Protein AF-A0A3S5DDQ1-F1 (afdb_monomer_lite)

Structure (mmCIF, N/CA/C/O backbone):
data_AF-A0A3S5DDQ1-F1
#
_entry.id   AF-A0A3S5DDQ1-F1
#
loop_
_atom_site.group_PDB
_atom_site.id
_atom_site.type_symbol
_atom_site.label_atom_id
_atom_site.label_alt_id
_atom_site.label_comp_id
_atom_site.label_asym_id
_atom_site.label_entity_id
_atom_site.label_seq_id
_atom_site.pdbx_PDB_ins_code
_atom_site.Cartn_x
_atom_site.Cartn_y
_atom_site.Cartn_z
_atom_site.occupancy
_atom_site.B_iso_or_equiv
_atom_site.auth_seq_id
_atom_site.auth_comp_id
_atom_site.auth_asym_id
_atom_site.auth_atom_id
_atom_site.pdbx_PDB_model_num
ATOM 1 N N . MET A 1 1 ? 7.581 -33.932 -16.437 1.00 48.94 1 MET A N 1
ATOM 2 C CA . MET A 1 1 ? 8.608 -32.878 -16.556 1.00 48.94 1 MET A CA 1
ATOM 3 C C . MET A 1 1 ? 9.750 -33.282 -15.641 1.00 48.94 1 MET A C 1
ATOM 5 O O . MET A 1 1 ? 9.576 -33.258 -14.431 1.00 48.94 1 MET A O 1
ATOM 9 N N . ASP A 1 2 ? 10.823 -33.818 -16.220 1.00 45.47 2 ASP A N 1
ATOM 10 C CA . ASP A 1 2 ? 11.940 -34.428 -15.491 1.00 45.47 2 ASP A CA 1
ATOM 11 C C . ASP A 1 2 ? 12.834 -33.337 -14.879 1.00 45.47 2 ASP A C 1
ATOM 13 O O . ASP A 1 2 ? 13.491 -32.580 -15.587 1.00 45.47 2 ASP A O 1
ATOM 17 N N . VAL A 1 3 ? 12.795 -33.203 -13.552 1.00 61.62 3 VAL A N 1
ATOM 18 C CA . VAL A 1 3 ? 13.464 -32.124 -12.796 1.00 61.62 3 VAL A CA 1
ATOM 19 C C . VAL A 1 3 ? 14.939 -32.455 -12.506 1.00 61.62 3 VAL A C 1
ATOM 21 O O . VAL A 1 3 ? 15.607 -31.739 -11.766 1.00 61.62 3 VAL A O 1
ATOM 24 N N . LYS A 1 4 ? 15.470 -33.562 -13.044 1.00 58.47 4 LYS A N 1
ATOM 25 C CA . LYS A 1 4 ? 16.722 -34.166 -12.564 1.00 58.47 4 LYS A CA 1
ATOM 26 C C . LYS A 1 4 ? 17.966 -33.760 -13.364 1.00 58.47 4 LYS A C 1
ATOM 28 O O . LYS A 1 4 ? 19.071 -34.102 -12.959 1.00 58.47 4 LYS A O 1
ATOM 33 N N . ASN A 1 5 ? 17.805 -33.003 -14.454 1.00 61.09 5 ASN A N 1
ATOM 34 C CA . ASN A 1 5 ? 18.904 -32.591 -15.344 1.00 61.09 5 ASN A CA 1
ATOM 35 C C . ASN A 1 5 ? 18.921 -31.089 -15.684 1.00 61.09 5 ASN A C 1
ATOM 37 O O . ASN A 1 5 ? 19.435 -30.668 -16.718 1.00 61.09 5 ASN A O 1
ATOM 41 N N . VAL A 1 6 ? 18.338 -30.251 -14.828 1.00 64.31 6 VAL A N 1
ATOM 42 C CA . VAL A 1 6 ? 18.424 -28.797 -14.992 1.00 64.31 6 VAL A CA 1
ATOM 43 C C . VAL A 1 6 ? 19.698 -28.284 -14.329 1.00 64.31 6 VAL A C 1
ATOM 45 O O . VAL A 1 6 ? 19.835 -28.311 -13.108 1.00 64.31 6 VAL A O 1
ATOM 48 N N . ASN A 1 7 ? 20.641 -27.818 -15.152 1.00 77.62 7 ASN A N 1
ATOM 49 C CA . ASN A 1 7 ? 21.904 -27.255 -14.688 1.00 77.62 7 ASN A CA 1
ATOM 50 C C . ASN A 1 7 ? 21.636 -26.099 -13.709 1.00 77.62 7 ASN A C 1
ATOM 52 O O . ASN A 1 7 ? 21.020 -25.106 -14.110 1.00 77.62 7 ASN A O 1
ATOM 56 N N . PRO A 1 8 ? 22.121 -26.169 -12.455 1.00 78.69 8 PRO A N 1
ATOM 57 C CA . PRO A 1 8 ? 21.841 -25.150 -11.445 1.00 78.69 8 PRO A CA 1
ATOM 58 C C . PRO A 1 8 ? 22.379 -23.776 -11.858 1.00 78.69 8 PRO A C 1
ATOM 60 O O . PRO A 1 8 ? 21.774 -22.759 -11.531 1.00 78.69 8 PRO A O 1
ATOM 63 N N . LEU A 1 9 ? 23.457 -23.736 -12.652 1.00 80.19 9 LEU A N 1
ATOM 64 C CA . LEU A 1 9 ? 23.973 -22.507 -13.259 1.00 80.19 9 LEU A CA 1
ATOM 65 C C . LEU A 1 9 ? 23.019 -21.910 -14.298 1.00 80.19 9 LEU A C 1
ATOM 67 O O . LEU A 1 9 ? 22.841 -20.697 -14.325 1.00 80.19 9 LEU A O 1
ATOM 71 N N . LEU A 1 10 ? 22.380 -22.745 -15.122 1.00 83.94 10 LEU A N 1
ATOM 72 C CA . LEU A 1 10 ? 21.444 -22.289 -16.150 1.00 83.94 10 LEU A CA 1
ATOM 73 C C . LEU A 1 10 ? 20.131 -21.808 -15.520 1.00 83.94 10 LEU A C 1
ATOM 75 O O . LEU A 1 10 ? 19.596 -20.778 -15.919 1.00 83.94 10 LEU A O 1
ATOM 79 N N . LEU A 1 11 ? 19.658 -22.512 -14.486 1.00 87.56 11 LEU A N 1
ATOM 80 C CA . LEU A 1 11 ? 18.521 -22.090 -13.666 1.00 87.56 11 LEU A CA 1
ATOM 81 C C . LEU A 1 11 ? 18.806 -20.764 -12.960 1.00 87.56 11 LEU A C 1
ATOM 83 O O . LEU A 1 11 ? 18.024 -19.829 -13.086 1.00 87.56 11 LEU A O 1
ATOM 87 N N . THR A 1 12 ? 19.935 -20.664 -12.254 1.00 87.75 12 THR A N 1
ATOM 88 C CA . THR A 1 12 ? 20.314 -19.448 -11.519 1.00 87.75 12 THR A CA 1
ATOM 89 C C . THR A 1 12 ? 20.475 -18.272 -12.472 1.00 87.75 12 THR A C 1
ATOM 91 O O . THR A 1 12 ? 19.904 -17.214 -12.237 1.00 87.75 12 THR A O 1
ATOM 94 N N . SER A 1 13 ? 21.177 -18.465 -13.591 1.00 90.31 13 SER A N 1
ATOM 95 C CA . SER A 1 13 ? 21.338 -17.433 -14.615 1.00 90.31 13 SER A CA 1
ATOM 96 C C . SER A 1 13 ? 19.992 -17.011 -15.211 1.00 90.31 13 SER A C 1
ATOM 98 O O . SER A 1 13 ? 19.723 -15.816 -15.303 1.00 90.31 13 SER A O 1
ATOM 100 N N . GLY A 1 14 ? 19.105 -17.962 -15.522 1.00 93.19 14 GLY A N 1
ATOM 101 C CA . GLY A 1 14 ? 17.760 -17.676 -16.020 1.00 93.19 14 GLY A CA 1
ATOM 102 C C . GLY A 1 14 ? 16.909 -16.887 -15.024 1.00 93.19 14 GLY A C 1
ATOM 103 O O . GLY A 1 14 ? 16.286 -15.898 -15.402 1.00 93.19 14 GLY A O 1
ATOM 104 N N . ILE A 1 15 ? 16.933 -17.264 -13.743 1.00 94.12 15 ILE A N 1
ATOM 105 C CA . ILE A 1 15 ? 16.222 -16.560 -12.667 1.00 94.12 15 ILE A CA 1
ATOM 106 C C . ILE A 1 15 ? 16.792 -15.147 -12.489 1.00 94.12 15 ILE A C 1
ATOM 108 O O . ILE A 1 15 ? 16.028 -14.189 -12.414 1.00 94.12 15 ILE A O 1
ATOM 112 N N . CYS A 1 16 ? 18.117 -14.983 -12.488 1.00 92.75 16 CYS A N 1
ATOM 113 C CA . CYS A 1 16 ? 18.760 -13.673 -12.390 1.00 92.75 16 CYS A CA 1
ATOM 114 C C . CYS A 1 16 ? 18.394 -12.766 -13.572 1.00 92.75 16 CYS A C 1
ATOM 116 O O . CYS A 1 16 ? 18.004 -11.620 -13.358 1.00 92.75 16 CYS A O 1
ATOM 118 N N . VAL A 1 17 ? 18.463 -13.272 -14.808 1.00 95.44 17 VAL A N 1
ATOM 119 C CA . VAL A 1 17 ? 18.078 -12.515 -16.010 1.00 95.44 17 VAL A CA 1
ATOM 120 C C . VAL A 1 17 ? 16.598 -12.150 -15.959 1.00 95.44 17 VAL A C 1
ATOM 122 O O . VAL A 1 17 ? 16.246 -11.001 -16.211 1.00 95.44 17 VAL A O 1
ATOM 125 N N . PHE A 1 18 ? 15.732 -13.083 -15.565 1.00 95.00 18 PHE A N 1
ATOM 126 C CA . PHE A 1 18 ? 14.300 -12.837 -15.428 1.00 95.00 18 PHE A CA 1
ATOM 127 C C . PHE A 1 18 ? 13.994 -11.741 -14.399 1.00 95.00 18 PHE A C 1
ATOM 129 O O . PHE A 1 18 ? 13.214 -10.830 -14.683 1.00 95.00 18 PHE A O 1
ATOM 136 N N . ILE A 1 19 ? 14.642 -11.783 -13.230 1.00 95.31 19 ILE A N 1
ATOM 137 C CA . ILE A 1 19 ? 14.504 -10.760 -12.187 1.00 95.31 19 ILE A CA 1
ATOM 138 C C . ILE A 1 19 ? 14.978 -9.400 -12.710 1.00 95.31 19 ILE A C 1
ATOM 140 O O . ILE A 1 19 ? 14.247 -8.422 -12.584 1.00 95.31 19 ILE A O 1
ATOM 144 N N . VAL A 1 20 ? 16.157 -9.325 -13.336 1.00 95.62 20 VAL A N 1
ATOM 145 C CA . VAL A 1 20 ? 16.705 -8.065 -13.866 1.00 95.62 20 VAL A CA 1
ATOM 146 C C . VAL A 1 20 ? 15.801 -7.482 -14.952 1.00 95.62 20 VAL A C 1
ATOM 148 O O . VAL A 1 20 ? 15.478 -6.300 -14.892 1.00 95.62 20 VAL A O 1
ATOM 151 N N . VAL A 1 21 ? 15.333 -8.293 -15.903 1.00 94.88 21 VAL A N 1
ATOM 152 C CA . VAL A 1 21 ? 14.417 -7.848 -16.966 1.00 94.88 21 VAL A CA 1
ATOM 153 C C . VAL A 1 21 ? 13.098 -7.350 -16.377 1.00 94.88 21 VAL A C 1
ATOM 155 O O . VAL A 1 21 ? 12.634 -6.271 -16.740 1.00 94.88 21 VAL A O 1
ATOM 158 N N . THR A 1 22 ? 12.525 -8.081 -15.418 1.00 91.56 22 THR A N 1
ATOM 159 C CA . THR A 1 22 ? 11.289 -7.675 -14.732 1.00 91.56 22 THR A CA 1
ATOM 160 C C . THR A 1 22 ? 11.478 -6.354 -13.983 1.00 91.56 22 THR A C 1
ATOM 162 O O . THR A 1 22 ? 10.647 -5.457 -14.104 1.00 91.56 22 THR A O 1
ATOM 165 N N . LEU A 1 23 ? 12.591 -6.192 -13.258 1.00 89.62 23 LEU A N 1
ATOM 166 C CA . LEU A 1 23 ? 12.931 -4.959 -12.539 1.00 89.62 23 LEU A CA 1
ATOM 167 C C . LEU A 1 23 ? 13.150 -3.775 -13.489 1.00 89.62 23 LEU A C 1
ATOM 169 O O . LEU A 1 23 ? 12.707 -2.669 -13.186 1.00 89.62 23 LEU A O 1
ATOM 173 N N . VAL A 1 24 ? 13.796 -3.994 -14.638 1.00 91.12 24 VAL A N 1
ATOM 174 C CA . VAL A 1 24 ? 14.003 -2.968 -15.672 1.00 91.12 24 VAL A CA 1
ATOM 175 C C . VAL A 1 24 ? 12.666 -2.512 -16.250 1.00 91.12 24 VAL A C 1
ATOM 177 O O . VAL A 1 24 ? 12.397 -1.314 -16.267 1.00 91.12 24 VAL A O 1
ATOM 180 N N . ILE A 1 25 ? 11.797 -3.448 -16.645 1.00 88.75 25 ILE A N 1
ATOM 181 C CA . ILE A 1 25 ? 10.455 -3.138 -17.161 1.00 88.75 25 ILE A CA 1
ATOM 182 C C . ILE A 1 25 ? 9.646 -2.364 -16.112 1.00 88.75 25 ILE A C 1
ATOM 184 O O . ILE A 1 25 ? 9.037 -1.342 -16.427 1.00 88.75 25 ILE A O 1
ATOM 188 N N . TRP A 1 26 ? 9.688 -2.808 -14.855 1.00 83.06 26 TRP A N 1
ATOM 189 C CA . TRP A 1 26 ? 9.005 -2.160 -13.737 1.00 83.06 26 TRP A CA 1
ATOM 190 C C . TRP A 1 26 ? 9.499 -0.727 -13.494 1.00 83.06 26 TRP A C 1
ATOM 192 O O . TRP A 1 26 ? 8.697 0.193 -13.338 1.00 83.06 26 TRP A O 1
ATOM 202 N N . VAL A 1 27 ? 10.819 -0.510 -13.509 1.00 83.88 27 VAL A N 1
ATOM 203 C CA . VAL A 1 27 ? 11.431 0.819 -13.360 1.00 83.88 27 VAL A CA 1
ATOM 204 C C . VAL A 1 27 ? 11.109 1.730 -14.540 1.00 83.88 27 VAL A C 1
ATOM 206 O O . VAL A 1 27 ? 10.913 2.922 -14.320 1.00 83.88 27 VAL A O 1
ATOM 209 N N . SER A 1 28 ? 11.014 1.219 -15.766 1.00 85.06 28 SER A N 1
ATOM 210 C CA . SER A 1 28 ? 10.588 2.017 -16.924 1.00 85.06 28 SER A CA 1
ATOM 211 C C . SER A 1 28 ? 9.126 2.471 -16.815 1.00 85.06 28 SER A C 1
ATOM 213 O O . SER A 1 28 ? 8.761 3.511 -17.355 1.00 85.06 28 SER A O 1
ATOM 215 N N . PHE A 1 29 ? 8.301 1.755 -16.048 1.00 79.25 29 PHE A N 1
ATOM 216 C CA . PHE A 1 29 ? 6.869 2.003 -15.852 1.00 79.25 29 PHE A CA 1
ATOM 217 C C . PHE A 1 29 ? 6.535 2.938 -14.667 1.00 79.25 29 PHE A C 1
ATOM 219 O O . PHE A 1 29 ? 5.438 2.862 -14.105 1.00 79.25 29 PHE A O 1
ATOM 226 N N . ARG A 1 30 ? 7.453 3.844 -14.277 1.00 67.62 30 ARG A N 1
ATOM 227 C CA . ARG A 1 30 ? 7.345 4.699 -13.067 1.00 67.62 30 ARG A CA 1
ATOM 228 C C . ARG A 1 30 ? 5.980 5.352 -12.853 1.00 67.62 30 ARG A C 1
ATOM 230 O O . ARG A 1 30 ? 5.513 5.399 -11.718 1.00 67.62 30 ARG A O 1
ATOM 237 N N . VAL A 1 31 ? 5.337 5.819 -13.923 1.00 66.19 31 VAL A N 1
ATOM 238 C CA . VAL A 1 31 ? 4.017 6.470 -13.864 1.00 66.19 31 VAL A CA 1
ATOM 239 C C . VAL A 1 31 ? 2.940 5.513 -13.343 1.00 66.19 31 VAL A C 1
ATOM 241 O O . VAL A 1 31 ? 2.160 5.880 -12.471 1.00 66.19 31 VAL A O 1
ATOM 244 N N . SER A 1 32 ? 2.926 4.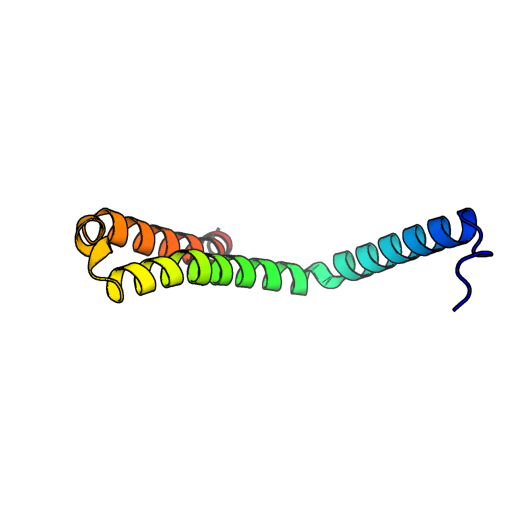263 -13.802 1.00 76.69 32 SER A N 1
ATOM 245 C CA . SER A 1 32 ? 1.893 3.300 -13.410 1.00 76.69 32 SER A CA 1
ATOM 246 C C . SER A 1 32 ? 2.106 2.762 -11.993 1.00 76.69 32 SER A C 1
ATOM 248 O O . SER A 1 32 ? 1.132 2.524 -11.287 1.00 76.69 32 SER A O 1
ATOM 250 N N . VAL A 1 33 ? 3.362 2.615 -11.553 1.00 72.62 33 VAL A N 1
ATOM 251 C CA . VAL A 1 33 ? 3.709 2.181 -10.186 1.00 72.62 33 VAL A CA 1
ATOM 252 C C . VAL A 1 33 ? 3.359 3.242 -9.152 1.00 72.62 33 VAL A C 1
ATOM 254 O O . VAL A 1 33 ? 2.829 2.897 -8.098 1.00 72.62 33 VAL A O 1
ATOM 257 N N . LEU A 1 34 ? 3.610 4.521 -9.454 1.00 73.56 34 LEU A N 1
ATOM 258 C CA . LEU A 1 34 ? 3.202 5.636 -8.598 1.00 73.56 34 LEU A CA 1
ATOM 259 C C . LEU A 1 34 ? 1.687 5.628 -8.391 1.00 73.56 34 LEU A C 1
ATOM 261 O O . LEU A 1 34 ? 1.246 5.620 -7.249 1.00 73.56 34 LEU A O 1
ATOM 265 N N . VAL A 1 35 ? 0.907 5.499 -9.468 1.00 76.62 35 VAL A N 1
ATOM 266 C CA . VAL A 1 35 ? -0.562 5.397 -9.404 1.00 76.62 35 VAL A CA 1
ATOM 267 C C . VAL A 1 35 ? -1.007 4.155 -8.624 1.00 76.62 35 VAL A C 1
ATOM 269 O O . VAL A 1 35 ? -1.924 4.241 -7.812 1.00 76.62 35 VAL A O 1
ATOM 272 N N . PHE A 1 36 ? -0.334 3.013 -8.790 1.00 79.38 36 PHE A N 1
ATOM 273 C CA . PHE A 1 36 ? -0.627 1.793 -8.028 1.00 79.38 36 PHE A CA 1
ATOM 274 C C . PHE A 1 36 ? -0.348 1.953 -6.531 1.00 79.38 36 PHE A C 1
ATOM 276 O O . PHE A 1 36 ? -1.114 1.465 -5.709 1.00 79.38 36 PHE A O 1
ATOM 283 N N . PHE A 1 37 ? 0.715 2.665 -6.161 1.00 78.44 37 PHE A N 1
ATOM 284 C CA . PH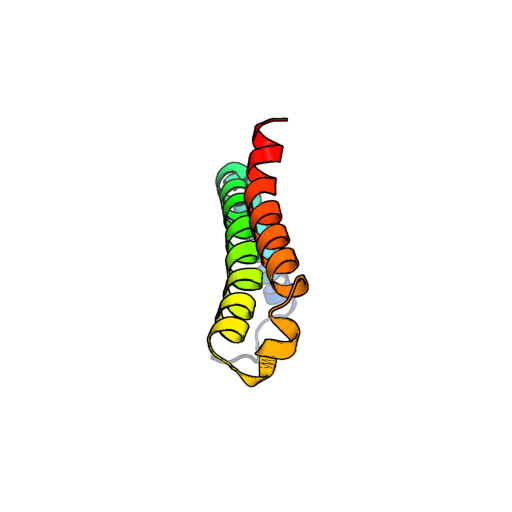E A 1 37 ? 1.012 3.014 -4.770 1.00 78.44 37 PHE A CA 1
ATOM 285 C C . PHE A 1 37 ? -0.004 4.018 -4.212 1.00 78.44 37 PHE A C 1
ATOM 287 O O . PHE A 1 37 ? -0.441 3.902 -3.067 1.00 78.44 37 PHE A O 1
ATOM 294 N N . GLN A 1 38 ? -0.414 4.981 -5.038 1.00 78.19 38 GLN A N 1
ATOM 295 C CA . GLN A 1 38 ? -1.362 6.034 -4.682 1.00 78.19 38 GLN A CA 1
ATOM 296 C C . GLN A 1 38 ? -2.793 5.516 -4.551 1.00 78.19 38 GLN A C 1
ATOM 298 O O . GLN A 1 38 ? -3.545 6.063 -3.758 1.00 78.19 38 GLN A O 1
ATOM 303 N N . LEU A 1 39 ? -3.144 4.444 -5.268 1.00 82.12 39 LEU A N 1
ATOM 304 C CA . LEU A 1 39 ? -4.373 3.665 -5.092 1.00 82.12 39 LEU A CA 1
ATOM 305 C C . LEU A 1 39 ? -4.229 2.607 -3.990 1.00 82.12 39 LEU A C 1
ATOM 307 O O . LEU A 1 39 ? -5.177 2.341 -3.258 1.00 82.12 39 LEU A O 1
ATOM 311 N N . GLY A 1 40 ? -3.038 2.034 -3.824 1.00 83.44 40 GLY A N 1
ATOM 312 C CA . GLY A 1 40 ? -2.730 1.043 -2.797 1.00 83.44 40 GLY A CA 1
ATOM 313 C C . GLY A 1 40 ? -2.852 1.599 -1.379 1.00 83.44 40 GLY A C 1
ATOM 314 O O . GLY A 1 40 ? -3.383 0.917 -0.509 1.00 83.44 40 GLY A O 1
ATOM 315 N N . SER A 1 41 ? -2.441 2.850 -1.149 1.00 82.00 41 SER A N 1
ATOM 316 C CA . SER A 1 41 ? -2.586 3.529 0.149 1.00 82.00 41 SER A CA 1
ATOM 317 C C . SER A 1 41 ? -4.053 3.681 0.597 1.00 82.00 41 SER A C 1
ATOM 319 O O . SER A 1 41 ? -4.382 3.233 1.698 1.00 82.00 41 SER A O 1
ATOM 321 N N . PRO A 1 42 ? -4.972 4.244 -0.215 1.00 83.25 42 PRO A N 1
ATOM 322 C CA . PRO A 1 42 ? -6.381 4.322 0.140 1.00 83.25 42 PRO A CA 1
ATOM 323 C C . PRO A 1 42 ? -7.059 2.951 0.155 1.00 83.25 42 PRO A C 1
ATOM 325 O O . PRO A 1 42 ? -7.875 2.707 1.037 1.00 83.25 42 PRO A O 1
ATOM 328 N N . LEU A 1 43 ? -6.692 2.016 -0.730 1.00 87.25 43 LEU A N 1
ATOM 329 C CA . LEU A 1 43 ? -7.195 0.638 -0.661 1.00 87.25 43 LEU A CA 1
ATOM 330 C C . LEU A 1 43 ? -6.813 -0.039 0.657 1.00 87.25 43 LEU A C 1
ATOM 332 O O . LEU A 1 43 ? -7.664 -0.656 1.291 1.00 87.25 43 LEU A O 1
ATOM 336 N N . TYR A 1 44 ? -5.567 0.111 1.107 1.00 84.06 44 TYR A N 1
ATOM 337 C CA . TYR A 1 44 ? -5.122 -0.415 2.394 1.00 84.06 44 TYR A CA 1
ATOM 338 C C . TYR A 1 44 ? -5.846 0.265 3.558 1.00 84.06 44 TYR A C 1
ATOM 340 O O . TYR A 1 44 ? -6.298 -0.423 4.467 1.00 84.06 44 TYR A O 1
ATOM 348 N N . GLY A 1 45 ? -6.028 1.589 3.511 1.00 84.31 45 GLY A N 1
ATOM 349 C CA . GLY A 1 45 ? -6.813 2.330 4.501 1.00 84.31 45 GLY A CA 1
ATOM 350 C C . GLY A 1 45 ? -8.262 1.845 4.575 1.00 84.31 45 GLY A C 1
ATOM 351 O O . GLY A 1 45 ? -8.767 1.583 5.661 1.00 84.31 45 GLY A O 1
ATOM 352 N N . ILE A 1 46 ? -8.910 1.635 3.429 1.00 84.12 46 ILE A N 1
ATOM 353 C CA . ILE A 1 46 ? -10.265 1.085 3.331 1.00 84.12 46 ILE A CA 1
ATOM 354 C C . ILE A 1 46 ? -10.300 -0.331 3.905 1.00 84.12 46 ILE A C 1
ATOM 356 O O . ILE A 1 46 ? -11.055 -0.581 4.834 1.00 84.12 46 ILE A O 1
ATOM 360 N N . VAL A 1 47 ? -9.464 -1.253 3.432 1.00 87.19 47 VAL A N 1
ATOM 361 C CA . VAL A 1 47 ? -9.458 -2.648 3.904 1.00 87.19 47 VAL A CA 1
ATOM 362 C C . VAL A 1 47 ? -9.157 -2.712 5.405 1.00 87.19 47 VAL A C 1
ATOM 364 O O . VAL A 1 47 ? -9.907 -3.326 6.157 1.00 87.19 47 VAL A O 1
ATOM 367 N N . ALA A 1 48 ? -8.120 -2.024 5.879 1.00 83.81 48 ALA A N 1
ATOM 368 C CA . ALA A 1 48 ? -7.724 -2.049 7.282 1.00 83.81 48 ALA A CA 1
ATOM 369 C C . ALA A 1 48 ? -8.720 -1.343 8.216 1.00 83.81 48 ALA A C 1
ATOM 371 O O . ALA A 1 48 ? -8.740 -1.659 9.401 1.00 83.81 48 ALA A O 1
ATOM 372 N N . CYS A 1 49 ? -9.534 -0.403 7.722 1.00 80.06 49 CYS A N 1
ATOM 373 C CA . CYS A 1 49 ? -10.399 0.435 8.556 1.00 80.06 49 CYS A CA 1
ATOM 374 C C . CYS A 1 49 ? -11.899 0.111 8.421 1.00 80.06 49 CYS A C 1
ATOM 376 O O . CYS A 1 49 ? -12.598 0.002 9.429 1.00 80.06 49 CYS A O 1
ATOM 378 N N . ILE A 1 50 ? -12.400 -0.132 7.204 1.00 80.06 50 ILE A N 1
ATOM 379 C CA . ILE A 1 50 ? -13.796 -0.530 6.956 1.00 80.06 50 ILE A CA 1
ATOM 380 C C . ILE A 1 50 ? -14.074 -1.936 7.488 1.00 80.06 50 ILE A C 1
ATOM 382 O O . ILE A 1 50 ? -15.148 -2.154 8.039 1.00 80.06 50 ILE A O 1
ATOM 386 N N . ILE A 1 51 ? -13.129 -2.879 7.396 1.00 84.25 51 ILE A N 1
ATOM 387 C CA . ILE A 1 51 ? -13.325 -4.247 7.911 1.00 84.25 51 ILE A CA 1
ATOM 388 C C . ILE A 1 51 ? -13.580 -4.259 9.428 1.00 84.25 51 ILE A C 1
ATOM 390 O O . ILE A 1 51 ? -14.621 -4.782 9.838 1.00 84.25 51 ILE A O 1
ATOM 394 N N . PRO A 1 52 ? -12.714 -3.684 10.286 1.00 78.06 52 PRO A N 1
ATOM 395 C CA . PRO A 1 52 ? -12.978 -3.646 11.721 1.00 78.06 52 PRO A CA 1
ATOM 396 C C . PRO A 1 52 ? -14.183 -2.770 12.071 1.00 78.06 52 PRO A C 1
ATOM 398 O O . PRO A 1 52 ? -14.924 -3.125 12.984 1.00 78.06 52 PRO A O 1
ATOM 401 N N . PHE A 1 53 ? -14.440 -1.679 11.339 1.00 79.06 53 PHE A N 1
ATOM 402 C CA . PHE A 1 53 ? -15.640 -0.864 11.549 1.00 79.06 53 PHE A CA 1
ATOM 403 C C . PHE A 1 53 ? -16.921 -1.669 11.292 1.00 79.06 53 PHE A C 1
ATOM 405 O O . PHE A 1 53 ? -17.838 -1.673 12.113 1.00 79.06 53 PHE A O 1
ATOM 412 N N . PHE A 1 54 ? -16.957 -2.418 10.190 1.00 80.94 54 PHE A N 1
ATOM 413 C CA . PHE A 1 54 ? -18.077 -3.280 9.837 1.00 80.94 54 PHE A CA 1
ATOM 414 C C . PHE A 1 54 ? -18.246 -4.429 10.838 1.00 80.94 54 PHE A C 1
ATOM 416 O O . PHE A 1 54 ? -19.362 -4.708 11.270 1.00 80.94 54 PHE A O 1
ATOM 423 N N . LEU A 1 55 ? -17.147 -5.052 11.280 1.00 81.75 55 LEU A N 1
ATOM 424 C CA . LEU A 1 55 ? -17.151 -6.075 12.333 1.00 81.75 55 LEU A CA 1
ATOM 425 C C . LEU A 1 55 ? -17.727 -5.547 13.655 1.00 81.75 55 LEU A C 1
ATOM 427 O O . LEU A 1 55 ? -18.551 -6.223 14.266 1.00 81.75 55 LEU A O 1
ATOM 431 N N . ILE A 1 56 ? -17.350 -4.336 14.076 1.00 78.94 56 ILE A N 1
ATOM 432 C CA . ILE A 1 56 ? -17.876 -3.697 15.295 1.00 78.94 56 ILE A CA 1
ATOM 433 C C . ILE A 1 56 ? -19.366 -3.370 15.149 1.00 78.94 56 ILE A C 1
ATOM 435 O O . ILE A 1 56 ? -20.121 -3.511 16.108 1.00 78.94 56 ILE A O 1
ATOM 439 N N . TYR A 1 57 ? -19.807 -2.961 13.958 1.00 73.69 57 TYR A N 1
ATOM 440 C CA . TYR A 1 57 ? -21.213 -2.650 13.700 1.00 73.69 57 TYR A CA 1
ATOM 441 C C . TYR A 1 57 ? -22.097 -3.907 13.669 1.00 73.69 57 TYR A C 1
ATOM 443 O O . TYR A 1 57 ? -23.241 -3.881 14.115 1.00 73.69 57 TYR A O 1
ATOM 451 N N . LYS A 1 58 ? -21.565 -5.023 13.156 1.00 77.69 58 LYS A N 1
ATOM 452 C CA . LYS A 1 58 ? -22.304 -6.280 12.955 1.00 77.69 58 LYS A CA 1
ATOM 453 C C . LYS A 1 58 ? -22.289 -7.188 14.193 1.00 77.69 58 LYS A C 1
ATOM 455 O O . LYS A 1 58 ? -23.182 -8.020 14.336 1.00 77.69 58 LYS A O 1
ATOM 460 N N . VAL A 1 59 ? -21.298 -7.067 15.083 1.00 77.00 59 VAL A N 1
ATOM 461 C CA . VAL A 1 59 ? -21.107 -7.971 16.232 1.00 77.00 59 VAL A CA 1
ATOM 462 C C . VAL A 1 59 ? -21.316 -7.235 17.562 1.00 77.00 59 VAL A C 1
ATOM 464 O O . VAL A 1 59 ? -20.446 -6.505 18.029 1.00 77.00 59 VAL A O 1
ATOM 467 N N . ALA A 1 60 ? -22.443 -7.505 18.232 1.00 63.19 60 ALA A N 1
ATOM 468 C CA . ALA A 1 60 ? -22.821 -6.884 19.512 1.00 63.19 60 ALA A CA 1
ATOM 469 C C . ALA A 1 60 ? -21.814 -7.121 20.661 1.00 63.19 60 ALA A C 1
ATOM 471 O O . ALA A 1 60 ? -21.707 -6.314 21.578 1.00 63.19 60 ALA A O 1
ATOM 472 N N . GLN A 1 61 ? -21.004 -8.185 20.596 1.00 60.59 61 GLN A N 1
ATOM 473 C CA . GLN A 1 61 ? -19.956 -8.477 21.589 1.00 60.59 61 GLN A CA 1
ATOM 474 C C . GLN A 1 61 ? -18.839 -7.410 21.629 1.00 60.59 61 GLN A C 1
ATOM 476 O O . GLN A 1 61 ? -18.124 -7.305 22.624 1.00 60.59 61 GLN A O 1
ATOM 481 N N . LEU A 1 62 ? -18.698 -6.593 20.574 1.00 59.69 62 LEU A N 1
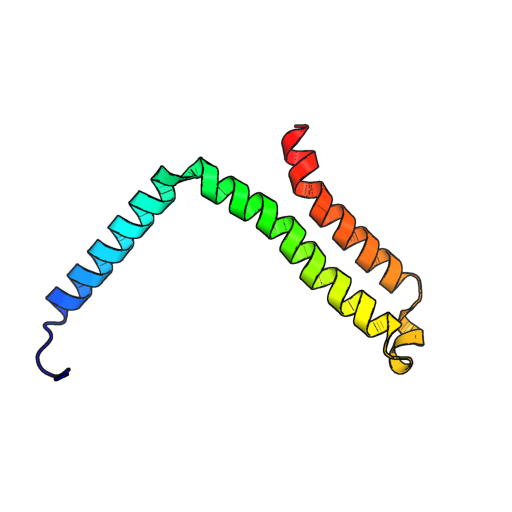ATOM 482 C CA . LEU A 1 62 ? -17.746 -5.479 20.506 1.00 59.69 62 LEU A CA 1
ATOM 483 C C . LEU A 1 62 ? -18.377 -4.112 20.831 1.00 59.69 62 LEU A C 1
ATOM 485 O O . LEU A 1 62 ? -17.669 -3.106 20.768 1.00 59.69 62 LEU A O 1
ATOM 489 N N . GLU A 1 63 ? -19.648 -4.032 21.252 1.00 62.66 63 GLU A N 1
ATOM 490 C CA . GLU A 1 63 ? -20.275 -2.749 21.633 1.00 62.66 63 GLU A CA 1
ATOM 491 C C . GLU A 1 63 ? -19.502 -2.016 22.737 1.00 62.66 63 GLU A C 1
ATOM 493 O O . GLU A 1 63 ? -19.428 -0.789 22.734 1.00 62.66 63 GLU A O 1
ATOM 498 N N . LYS A 1 64 ? -18.824 -2.757 23.621 1.00 60.84 64 LYS A N 1
ATOM 499 C CA . LYS A 1 64 ? -17.956 -2.192 24.665 1.00 60.84 64 LYS A CA 1
ATOM 500 C C . LYS A 1 64 ? -16.744 -1.424 24.100 1.00 60.84 64 LYS A C 1
ATOM 502 O O . LYS A 1 64 ? -16.189 -0.573 24.788 1.00 60.84 64 LYS A O 1
ATOM 507 N N . LEU A 1 65 ? -16.347 -1.691 22.849 1.00 61.19 65 LEU A N 1
ATOM 508 C CA . LEU A 1 65 ? -15.320 -0.961 22.089 1.00 61.19 65 LEU A CA 1
ATOM 509 C C . LEU A 1 65 ? -15.900 0.055 21.083 1.00 61.19 65 LEU A C 1
ATOM 511 O O . LEU A 1 65 ? -15.140 0.869 20.548 1.00 61.19 65 LEU A O 1
ATOM 515 N N . ARG A 1 66 ? -17.227 0.091 20.883 1.00 63.91 66 ARG A N 1
ATOM 516 C CA . ARG A 1 66 ? -17.962 1.037 20.010 1.00 63.91 66 ARG A CA 1
ATOM 517 C C . ARG A 1 66 ? -17.972 2.485 20.538 1.00 63.91 66 ARG A C 1
ATOM 519 O O . ARG A 1 66 ? -18.748 3.316 20.084 1.00 63.91 66 ARG A O 1
ATOM 526 N N . GLY A 1 67 ? -17.122 2.793 21.517 1.00 69.62 67 GLY A N 1
ATOM 527 C CA . GLY A 1 67 ? -16.862 4.152 21.983 1.00 69.62 67 GLY A CA 1
ATOM 528 C C . GLY A 1 67 ? -15.852 4.893 21.099 1.00 69.62 67 GLY A C 1
ATOM 529 O O . GLY A 1 67 ? -15.592 4.516 19.955 1.00 69.62 67 GLY A O 1
ATOM 530 N N . LEU A 1 68 ? -15.211 5.918 21.670 1.00 71.88 68 LEU A N 1
ATOM 531 C CA . LEU A 1 68 ? -14.242 6.813 21.008 1.00 71.88 68 LEU A CA 1
ATOM 532 C C . LEU A 1 68 ? -13.146 6.102 20.194 1.00 71.88 68 LEU A C 1
ATOM 534 O O . LEU A 1 68 ? -12.670 6.642 19.199 1.00 71.88 68 LEU A O 1
ATOM 538 N N . LYS A 1 69 ? -12.767 4.875 20.571 1.00 74.38 69 LYS A N 1
ATOM 539 C CA . LYS A 1 69 ? -11.788 4.067 19.831 1.00 74.38 69 LYS A CA 1
ATOM 540 C C . LYS A 1 69 ? -12.222 3.748 18.398 1.00 74.38 69 LYS A C 1
ATOM 542 O O . LYS A 1 69 ? -11.390 3.814 17.502 1.00 74.38 69 LYS A O 1
ATOM 547 N N . THR A 1 70 ? -13.497 3.434 18.168 1.00 77.94 70 THR A N 1
ATOM 548 C CA . THR A 1 70 ? -14.001 3.118 16.817 1.00 77.94 70 THR A CA 1
ATOM 549 C C . THR A 1 70 ? -14.003 4.365 15.930 1.00 77.94 70 THR A C 1
ATOM 551 O O . THR A 1 70 ? -13.640 4.296 14.759 1.00 77.94 70 THR A O 1
ATOM 554 N N . TRP A 1 71 ? -14.325 5.523 16.515 1.00 77.62 71 TRP A N 1
ATOM 555 C CA . TRP A 1 71 ? -14.258 6.817 15.834 1.00 77.62 71 TRP A CA 1
ATOM 556 C C . TRP A 1 71 ? -12.819 7.218 15.487 1.00 77.62 71 TRP A C 1
ATOM 558 O O . TRP A 1 71 ? -12.560 7.680 14.381 1.00 77.62 71 TRP A O 1
ATOM 568 N N . LEU A 1 72 ? -11.867 6.979 16.396 1.00 80.12 72 LEU A N 1
ATOM 569 C CA . LEU A 1 72 ? -10.439 7.195 16.140 1.00 80.12 72 LEU A CA 1
ATOM 570 C C . LEU A 1 72 ? -9.919 6.313 15.004 1.00 80.12 72 LEU A C 1
ATOM 572 O O . LEU A 1 72 ? -9.178 6.808 14.164 1.00 80.12 72 LEU A O 1
ATOM 576 N N . ILE A 1 73 ? -10.322 5.039 14.951 1.00 82.94 73 ILE A N 1
ATOM 577 C CA . ILE A 1 73 ? -9.937 4.122 13.869 1.00 82.94 73 ILE A CA 1
ATOM 578 C C . ILE A 1 73 ? -10.456 4.647 12.526 1.00 82.94 73 ILE A C 1
ATOM 580 O O . ILE A 1 73 ? -9.657 4.789 11.603 1.00 82.94 73 ILE A O 1
ATOM 584 N N . LEU A 1 74 ? -11.743 5.011 12.445 1.00 84.12 74 LEU A N 1
ATOM 585 C CA . LEU A 1 74 ? -12.360 5.596 11.246 1.00 84.12 74 LEU A CA 1
ATOM 586 C C . LEU A 1 74 ? -11.632 6.872 10.792 1.00 84.12 74 LEU A C 1
ATOM 588 O O . LEU A 1 74 ? -11.305 7.023 9.615 1.00 84.12 74 LEU A O 1
ATOM 592 N N . LEU A 1 75 ? -11.337 7.769 11.736 1.00 85.56 75 LEU A N 1
ATOM 593 C CA . LEU A 1 75 ? -10.634 9.022 11.474 1.00 85.56 75 LEU A CA 1
ATOM 594 C C . LEU A 1 75 ? -9.211 8.775 10.960 1.00 85.56 75 LEU A C 1
ATOM 596 O O . LEU A 1 75 ? -8.789 9.424 10.008 1.00 85.56 75 LEU A O 1
ATOM 600 N N . TYR A 1 76 ? -8.501 7.794 11.523 1.00 84.50 76 TYR A N 1
ATOM 601 C CA . TYR A 1 76 ? -7.172 7.398 11.055 1.00 84.50 76 TYR A CA 1
ATOM 602 C C . TYR A 1 76 ? -7.218 6.816 9.635 1.00 84.50 76 TYR A C 1
ATOM 604 O O . TYR A 1 76 ? -6.375 7.152 8.810 1.00 84.50 76 TYR A O 1
ATOM 612 N N . GLY A 1 77 ? -8.226 5.996 9.315 1.00 84.12 77 GLY A N 1
ATOM 613 C CA . GLY A 1 77 ? -8.420 5.449 7.967 1.00 84.12 77 GLY A CA 1
ATOM 614 C C . GLY A 1 77 ? -8.683 6.530 6.916 1.00 84.12 77 GLY A C 1
ATOM 615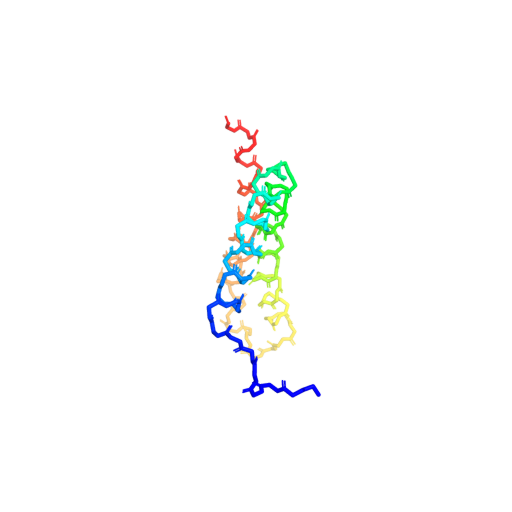 O O . GLY A 1 77 ? -8.080 6.511 5.844 1.00 84.12 77 GLY A O 1
ATOM 616 N N . ILE A 1 78 ? -9.521 7.516 7.245 1.00 83.50 78 ILE A N 1
ATOM 617 C CA . ILE A 1 78 ? -9.779 8.681 6.386 1.00 83.50 78 ILE A CA 1
ATOM 618 C C . ILE A 1 78 ? -8.500 9.510 6.201 1.00 83.50 78 ILE A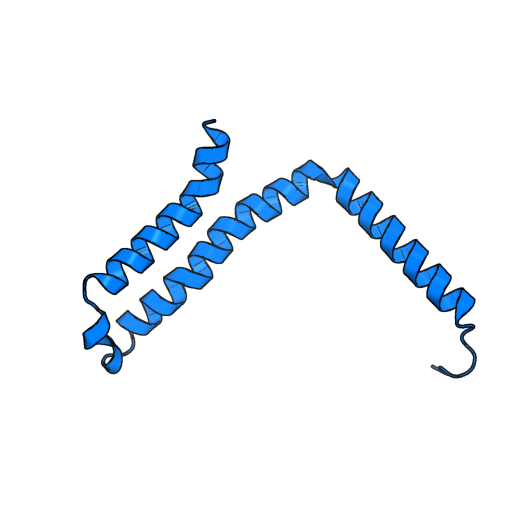 C 1
ATOM 620 O O . ILE A 1 78 ? -8.173 9.892 5.078 1.00 83.50 78 ILE A O 1
ATOM 624 N N . LEU A 1 79 ? -7.732 9.729 7.271 1.00 85.25 79 LEU A N 1
ATOM 625 C CA . LEU A 1 79 ? -6.468 10.468 7.229 1.00 85.25 79 LEU A CA 1
ATOM 626 C C . LEU A 1 79 ? -5.398 9.756 6.371 1.00 85.25 79 LEU A C 1
ATOM 628 O O . LEU A 1 79 ? -4.683 10.403 5.604 1.00 85.25 79 LEU A O 1
ATOM 632 N N . LEU A 1 80 ? -5.332 8.420 6.424 1.00 81.50 80 LEU A N 1
ATOM 633 C CA . LEU A 1 80 ? -4.482 7.600 5.548 1.00 81.50 80 LEU A CA 1
ATOM 634 C C . LEU A 1 80 ? -4.913 7.666 4.073 1.00 81.50 80 LEU A C 1
ATOM 636 O O . LEU A 1 80 ? -4.057 7.706 3.189 1.00 81.50 80 LEU A O 1
ATOM 640 N N . CYS A 1 81 ? -6.218 7.730 3.791 1.00 78.44 81 CYS A N 1
ATOM 641 C CA . CYS A 1 81 ? -6.736 7.974 2.438 1.00 78.44 81 CYS A CA 1
ATOM 642 C C . CYS A 1 81 ? -6.413 9.384 1.918 1.00 78.44 81 CYS A C 1
ATOM 644 O O . CYS A 1 81 ? -6.218 9.557 0.718 1.00 78.44 81 CYS A O 1
ATOM 646 N N . LEU A 1 82 ? -6.344 10.386 2.799 1.00 80.06 82 LEU A N 1
ATOM 647 C CA . LEU A 1 82 ? -5.995 11.774 2.461 1.00 80.06 82 LEU A CA 1
ATOM 648 C C . LEU A 1 82 ? -4.482 12.004 2.318 1.00 80.06 82 LEU A C 1
ATOM 650 O O . LEU A 1 82 ? -4.067 12.973 1.690 1.00 80.06 82 LEU A O 1
ATOM 654 N N . SER A 1 83 ? -3.647 11.109 2.844 1.00 80.56 83 SER A N 1
ATOM 65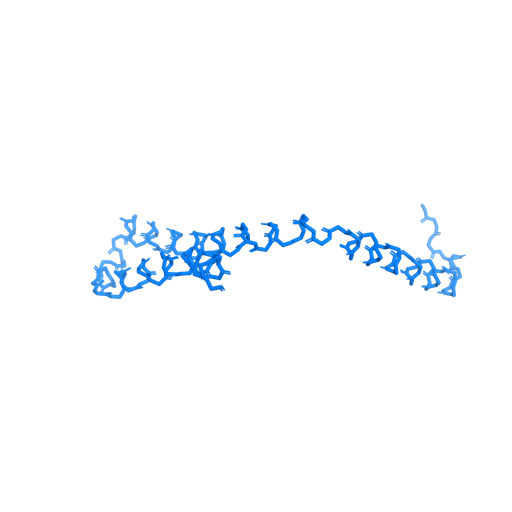5 C CA . SER A 1 83 ? -2.182 11.181 2.725 1.00 80.56 83 SER A CA 1
ATOM 656 C C . SER A 1 83 ? -1.664 11.330 1.278 1.00 80.56 83 SER A C 1
ATOM 658 O O . SER A 1 83 ? -0.809 12.188 1.049 1.00 80.56 83 SER A O 1
ATOM 660 N N . PRO A 1 84 ? -2.165 10.586 0.269 1.00 72.19 84 PRO A N 1
ATOM 661 C CA . PRO A 1 84 ? -1.774 10.810 -1.125 1.00 72.19 84 PRO A CA 1
ATOM 662 C C . PRO A 1 84 ? -2.240 12.153 -1.710 1.00 72.19 84 PRO A C 1
ATOM 664 O O . PRO A 1 84 ? -1.608 12.618 -2.654 1.00 72.19 84 PRO A O 1
ATOM 667 N N . LEU A 1 85 ? -3.307 12.767 -1.175 1.00 71.19 85 LEU A N 1
ATOM 668 C CA . LEU A 1 85 ? -3.789 14.095 -1.586 1.00 71.19 85 LEU A CA 1
ATOM 669 C C . LEU A 1 85 ? -2.936 15.219 -0.986 1.00 71.19 85 LEU A C 1
ATOM 671 O O . LEU A 1 85 ? -2.652 16.195 -1.670 1.00 71.19 85 LEU A O 1
ATOM 675 N N . LEU A 1 86 ? -2.475 15.061 0.258 1.00 71.44 86 LEU A N 1
ATOM 676 C CA . LEU A 1 86 ? -1.537 15.995 0.893 1.00 71.44 86 LEU A CA 1
ATOM 677 C C . LEU A 1 86 ? -0.200 16.044 0.140 1.00 71.44 86 LEU A C 1
ATOM 679 O O . LEU A 1 86 ? 0.305 17.125 -0.127 1.00 71.44 86 LEU A O 1
ATOM 683 N N . LYS A 1 87 ? 0.304 14.885 -0.306 1.00 66.31 87 LYS A N 1
ATOM 684 C CA . LYS A 1 87 ? 1.496 14.779 -1.170 1.00 66.31 87 LYS A CA 1
ATOM 685 C C . LYS A 1 87 ? 1.333 15.350 -2.586 1.00 66.31 87 LYS A C 1
ATOM 687 O O . LYS A 1 87 ? 2.313 15.397 -3.315 1.00 66.31 87 LYS A O 1
ATOM 692 N N . LEU A 1 88 ? 0.104 15.657 -3.006 1.00 65.00 88 LEU A N 1
ATOM 693 C CA . LEU A 1 88 ? -0.197 16.315 -4.283 1.00 65.00 88 LEU A CA 1
ATOM 694 C C . LEU A 1 88 ? -0.371 17.835 -4.124 1.00 65.00 88 LEU A C 1
ATOM 696 O O . LEU A 1 88 ? -0.373 18.539 -5.130 1.00 65.00 88 LEU A O 1
ATOM 700 N N . ILE A 1 89 ? -0.579 18.321 -2.893 1.00 74.19 89 ILE A N 1
ATOM 701 C CA . ILE A 1 89 ? -0.731 19.746 -2.563 1.00 74.19 89 ILE A CA 1
ATOM 702 C C . ILE A 1 89 ? 0.622 20.404 -2.229 1.00 74.19 89 ILE A C 1
ATOM 704 O O . ILE A 1 89 ? 0.749 21.617 -2.388 1.00 74.19 89 ILE A O 1
ATOM 708 N N . GLU A 1 90 ? 1.587 19.610 -1.751 1.00 55.41 90 GLU A N 1
ATOM 709 C CA . GLU A 1 90 ? 2.996 19.974 -1.516 1.00 55.41 90 GLU A CA 1
ATOM 710 C C . GLU A 1 90 ? 3.845 19.756 -2.774 1.00 55.41 90 GLU A C 1
ATOM 712 O O . GLU A 1 90 ? 4.612 20.681 -3.126 1.00 55.41 90 GLU A O 1
#

Radius of gyration: 22.32 Å; chains: 1; bounding box: 47×54×42 Å

InterPro domains:
  IPR018227 Amino acid/polyamine transporter 2 [PTHR35334] (3-89)

Sequence (90 aa):
MDVKNVNPLLLTSGICVFIVVTLVIWVSFRVSVLVFFQLGSPLYGIVACIIPFFLIYKVAQLEKLRGLKTWLILLYGILLCLSPLLKLIE

pLDDT: mean 78.08, std 10.74, range [45.47, 95.62]

Secondary structure (DSSP, 8-state):
--TTS--HHHHHHHHHHHHHHHHHHHHHTHHHHHHHHHHHHHHHHHHHHHHHHHHHHH-GGGGGGTTHHHHHHHHHHHHHHHHHHHHHH-

Organism: Salmonella enterica I (NCBI:txid59201)

Foldseek 3Di:
DDPPPDDVVNVVVVVVVVVVVVVVVVVVPVVVVVVVVLVVQLVCLCVVLVVVLVVCVVDPVNVVVVPPNNVVSNVVSVVSNCVSVVVVVD